Protein AF-A0A1G1G4D4-F1 (afdb_monomer_lite)

Sequence (168 aa):
MKTHVKITILFVVVALIVFAAYATRRISAPESVLIAHERDALYEARDKDRMEKDPTYAVEMRDRLQFLDLRIAAAHIAENDPDAAIAVIWKLIAEEEAHVVSGVARRSRSYVNEMRFYETLQSAYELKKDEAGAKKAREAHDALLLKAAEARTRESREEGKHVGSAGD

Secondary structure (DSSP, 8-state):
--HHHHHHHHHHHHHHHHHHHHHHHHHS--HHHHHHHHHHHHHHTS-HHHHHH-HHHHHHHHHHHHHHHHHHHHHHHHTT-HHHHHHHHHHHHHHHHHHHTTSSPPPHHHHHHHHHHHHHHHHHHHHHT-HHHHHHHHHHHHHHHHHHHHHHHHHHHHHHHHHS-S--

pLDDT: mean 86.3, std 13.19, range [39.72, 97.81]

Structure (mmCIF, N/CA/C/O backbone):
data_AF-A0A1G1G4D4-F1
#
_entry.id   AF-A0A1G1G4D4-F1
#
loop_
_atom_site.group_PDB
_atom_site.id
_atom_site.type_symbol
_atom_site.label_atom_id
_atom_site.label_alt_id
_atom_site.label_comp_id
_atom_site.label_asym_id
_atom_site.label_entity_id
_atom_site.label_seq_id
_atom_site.pdbx_PDB_ins_code
_atom_site.Cartn_x
_atom_site.Cartn_y
_atom_site.Cartn_z
_atom_site.occupancy
_atom_site.B_iso_or_equiv
_atom_site.auth_seq_id
_atom_site.auth_comp_id
_atom_site.auth_asym_id
_atom_site.auth_atom_id
_atom_site.pdbx_PDB_model_num
ATOM 1 N N . MET A 1 1 ? -50.453 1.995 37.901 1.00 60.66 1 MET A N 1
ATOM 2 C CA . MET A 1 1 ? -50.146 1.633 36.496 1.00 60.66 1 MET A CA 1
ATOM 3 C C . MET A 1 1 ? -50.284 0.123 36.339 1.00 60.66 1 MET A C 1
ATOM 5 O O . MET A 1 1 ? -49.652 -0.591 37.111 1.00 60.66 1 MET A O 1
ATOM 9 N N . LYS A 1 2 ? -51.153 -0.357 35.435 1.00 78.12 2 LYS A N 1
ATOM 10 C CA . LYS A 1 2 ? -51.435 -1.797 35.261 1.00 78.12 2 LYS A CA 1
ATOM 11 C C . LYS A 1 2 ? -50.166 -2.546 34.833 1.00 78.12 2 LYS A C 1
ATOM 13 O O . LYS A 1 2 ? -49.384 -2.013 34.049 1.00 78.12 2 LYS A O 1
ATOM 18 N N . THR A 1 3 ? -49.965 -3.765 35.330 1.00 76.81 3 THR A N 1
ATOM 19 C CA . THR A 1 3 ? -48.742 -4.574 35.143 1.00 76.81 3 THR A CA 1
ATOM 20 C C . THR A 1 3 ? -48.348 -4.732 33.672 1.00 76.81 3 THR A C 1
ATOM 22 O O . THR A 1 3 ? -47.172 -4.656 33.334 1.00 76.81 3 THR A O 1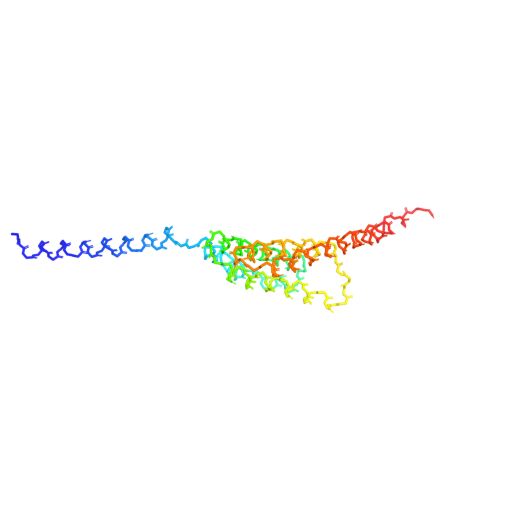
ATOM 25 N N . HIS A 1 4 ? -49.337 -4.833 32.784 1.00 73.56 4 HIS A N 1
ATOM 26 C CA . HIS A 1 4 ? -49.153 -4.952 31.334 1.00 73.56 4 HIS A CA 1
ATOM 27 C C . HIS A 1 4 ? -48.430 -3.728 30.742 1.00 73.56 4 HIS A C 1
ATOM 29 O O . HIS A 1 4 ? -47.535 -3.884 29.925 1.00 73.56 4 HIS A O 1
ATOM 35 N N . VAL A 1 5 ? -48.727 -2.519 31.234 1.00 75.00 5 VAL A N 1
ATOM 36 C CA . VAL A 1 5 ? -48.088 -1.270 30.780 1.00 75.00 5 VAL A CA 1
ATOM 37 C C . VAL A 1 5 ? -46.615 -1.216 31.198 1.00 75.00 5 VAL A C 1
ATOM 39 O O . VAL A 1 5 ? -45.775 -0.762 30.428 1.00 75.00 5 VAL A O 1
ATOM 42 N N . LYS A 1 6 ? -46.270 -1.729 32.389 1.00 74.31 6 LYS A N 1
ATOM 43 C CA . LYS A 1 6 ? -44.869 -1.819 32.841 1.00 74.31 6 LYS A CA 1
ATOM 44 C C . LYS A 1 6 ? -44.046 -2.761 31.959 1.00 74.31 6 LYS A C 1
ATOM 46 O O . LYS A 1 6 ? -42.912 -2.434 31.631 1.00 74.31 6 LYS A O 1
ATOM 51 N N . ILE A 1 7 ? -44.626 -3.894 31.559 1.00 81.31 7 ILE A N 1
ATOM 52 C CA . ILE A 1 7 ? -43.966 -4.877 30.688 1.00 81.31 7 ILE A CA 1
ATOM 53 C C . ILE A 1 7 ? -43.746 -4.289 29.290 1.00 81.31 7 ILE A C 1
ATOM 55 O O . ILE A 1 7 ? -42.645 -4.390 28.757 1.00 81.31 7 ILE A O 1
ATOM 59 N N . THR A 1 8 ? -44.750 -3.615 28.719 1.00 81.75 8 THR A N 1
ATOM 60 C CA . THR A 1 8 ? -44.618 -2.967 27.405 1.00 81.75 8 THR A CA 1
ATOM 61 C C . THR A 1 8 ? -43.548 -1.876 27.412 1.00 81.75 8 THR A C 1
ATOM 63 O O . THR A 1 8 ? -42.727 -1.831 26.501 1.00 81.75 8 THR A O 1
ATOM 66 N N . ILE A 1 9 ? -43.499 -1.038 28.455 1.00 81.88 9 ILE A N 1
ATOM 67 C CA . ILE A 1 9 ? -42.463 -0.002 28.593 1.00 81.88 9 ILE A CA 1
ATOM 68 C C . ILE A 1 9 ? -41.071 -0.636 28.683 1.00 81.88 9 ILE A C 1
ATOM 70 O O . ILE A 1 9 ? -40.158 -0.180 28.001 1.00 81.88 9 ILE A O 1
ATOM 74 N N . LEU A 1 10 ? -40.910 -1.710 29.462 1.00 84.31 10 LEU A N 1
ATOM 75 C CA . LEU A 1 10 ? -39.633 -2.418 29.566 1.00 84.31 10 LEU A CA 1
ATOM 76 C C . LEU A 1 10 ? -39.174 -2.946 28.198 1.00 84.31 10 LEU A C 1
ATOM 78 O O . LEU A 1 10 ? -38.016 -2.777 27.829 1.00 84.31 10 LEU A O 1
ATOM 82 N N . PHE A 1 11 ? -40.091 -3.530 27.424 1.00 86.31 11 PHE A N 1
ATOM 83 C CA . PHE A 1 11 ? -39.788 -4.069 26.099 1.00 86.31 11 PHE A CA 1
ATOM 84 C C . PHE A 1 11 ? -39.367 -2.977 25.109 1.00 86.31 11 PHE A C 1
ATOM 86 O O . PHE A 1 11 ? -38.392 -3.144 24.380 1.00 86.31 11 PHE A O 1
ATOM 93 N N . VAL A 1 12 ? -40.064 -1.838 25.115 1.00 84.81 12 VAL A N 1
ATOM 94 C CA . VAL A 1 12 ? -39.736 -0.684 24.264 1.00 84.81 12 VAL A CA 1
ATOM 95 C C . VAL A 1 12 ? -38.378 -0.089 24.640 1.00 84.81 12 VAL A C 1
ATOM 97 O O . VAL A 1 12 ? -37.585 0.222 23.756 1.00 84.81 12 VAL A O 1
ATOM 100 N N . VAL A 1 13 ? -38.070 0.019 25.936 1.00 86.62 13 VAL A N 1
ATOM 101 C CA . VAL A 1 13 ? -36.768 0.514 26.411 1.00 86.62 13 VAL A CA 1
ATOM 102 C C . VAL A 1 13 ? -35.637 -0.425 25.989 1.00 86.62 13 VAL A C 1
ATOM 104 O O . VAL A 1 13 ? -34.629 0.040 25.466 1.00 86.62 13 VAL A O 1
ATOM 107 N N . VAL A 1 14 ? -35.808 -1.741 26.140 1.00 86.62 14 VAL A N 1
ATOM 108 C CA . VAL A 1 14 ? -34.808 -2.724 25.688 1.00 86.62 14 VAL A CA 1
ATOM 109 C C . VAL A 1 14 ? -34.619 -2.655 24.171 1.00 86.62 14 VAL A C 1
ATOM 111 O O . VAL A 1 14 ? -33.482 -2.616 23.705 1.00 86.62 14 VAL A O 1
ATOM 114 N N . ALA A 1 15 ? -35.702 -2.569 23.395 1.00 86.19 15 ALA A N 1
ATOM 115 C CA . ALA A 1 15 ? -35.624 -2.436 21.941 1.00 86.19 15 ALA A CA 1
ATOM 116 C C . ALA A 1 15 ? -34.890 -1.154 21.512 1.00 86.19 15 ALA A C 1
ATOM 118 O O . ALA A 1 15 ? -34.061 -1.201 20.606 1.00 86.19 15 ALA A O 1
ATOM 119 N N . LEU A 1 16 ? -35.133 -0.029 22.192 1.00 85.88 16 LEU A N 1
ATOM 120 C CA . LEU A 1 16 ? -34.429 1.232 21.944 1.00 85.88 16 LEU A CA 1
ATOM 121 C C . LEU A 1 16 ? -32.940 1.147 22.284 1.00 85.88 16 LEU A C 1
ATOM 123 O O . LEU A 1 16 ? -32.129 1.666 21.526 1.00 85.88 16 LEU A O 1
ATOM 127 N N . ILE A 1 17 ? -32.564 0.469 23.372 1.00 85.25 17 ILE A N 1
ATOM 128 C CA . ILE A 1 17 ? -31.152 0.253 23.729 1.00 85.25 17 ILE A CA 1
ATOM 129 C C . ILE A 1 17 ? -30.460 -0.614 22.671 1.00 85.25 17 ILE A C 1
ATOM 131 O O . ILE A 1 17 ? -29.369 -0.272 22.221 1.00 85.25 17 ILE A O 1
ATOM 135 N N . VAL A 1 18 ? -31.101 -1.697 22.222 1.00 83.06 18 VAL A N 1
ATOM 136 C CA . VAL A 1 18 ? -30.566 -2.561 21.156 1.00 83.06 18 VAL A CA 1
ATOM 137 C C . VAL A 1 18 ? -30.436 -1.788 19.842 1.00 83.06 18 VAL A C 1
ATOM 139 O O . VAL A 1 18 ? -29.408 -1.883 19.174 1.00 83.06 18 VAL A O 1
ATOM 142 N N . PHE A 1 19 ? -31.434 -0.977 19.488 1.00 82.38 19 PHE A N 1
ATOM 143 C CA . PHE A 1 19 ? -31.403 -0.158 18.279 1.00 82.38 19 PHE A CA 1
ATOM 144 C C . PHE A 1 19 ? -30.325 0.931 18.348 1.00 82.38 19 PHE A C 1
ATOM 146 O O . PHE A 1 19 ? -29.582 1.120 17.389 1.00 82.38 19 PHE A O 1
ATOM 153 N N . ALA A 1 20 ? -30.176 1.603 19.492 1.00 75.19 20 ALA A N 1
ATOM 154 C CA . ALA A 1 20 ? -29.131 2.596 19.715 1.00 75.19 20 ALA A CA 1
ATOM 155 C C . ALA A 1 20 ? -27.730 1.969 19.664 1.00 75.19 20 ALA A C 1
ATOM 157 O O . ALA A 1 20 ? -26.835 2.540 19.042 1.00 75.19 20 ALA A O 1
ATOM 158 N N . ALA A 1 21 ? -27.546 0.777 20.244 1.00 72.00 21 ALA A N 1
ATOM 159 C CA . ALA A 1 21 ? -26.300 0.015 20.166 1.00 72.00 21 ALA A CA 1
ATOM 160 C C . ALA A 1 21 ? -25.987 -0.427 18.725 1.00 72.00 21 ALA A C 1
ATOM 162 O O . ALA A 1 21 ? -24.840 -0.374 18.290 1.00 72.00 21 ALA A O 1
ATOM 163 N N . TYR A 1 22 ? -27.003 -0.820 17.954 1.00 73.50 22 TYR A N 1
ATOM 164 C CA . TYR A 1 22 ? -26.845 -1.177 16.544 1.00 73.50 22 TYR A CA 1
ATOM 165 C C . TYR A 1 22 ? -26.491 0.041 15.674 1.00 73.50 22 TYR A C 1
ATOM 167 O O . TYR A 1 22 ? -25.578 -0.024 14.851 1.00 73.50 22 TYR A O 1
ATOM 175 N N . ALA A 1 23 ? -27.172 1.171 15.885 1.00 65.44 23 ALA A N 1
ATOM 176 C CA . ALA A 1 23 ? -26.942 2.410 15.149 1.00 65.44 23 ALA A CA 1
ATOM 177 C C . ALA A 1 23 ? -25.565 3.018 15.455 1.00 65.44 23 ALA A C 1
ATOM 179 O O . ALA A 1 23 ? -24.839 3.382 14.531 1.00 65.44 23 ALA A O 1
ATOM 180 N N . THR A 1 24 ? -25.158 3.059 16.729 1.00 60.91 24 THR A N 1
ATOM 181 C CA . THR A 1 24 ? -23.810 3.518 17.108 1.00 60.91 24 THR A CA 1
ATOM 182 C C . THR A 1 24 ? -22.737 2.647 16.478 1.00 60.91 24 THR A C 1
ATOM 184 O O . THR A 1 24 ? -21.790 3.194 15.924 1.00 60.91 24 THR A O 1
ATOM 187 N N . ARG A 1 25 ? -22.909 1.321 16.438 1.00 57.44 25 ARG A N 1
ATOM 188 C CA . ARG A 1 25 ? -21.949 0.402 15.805 1.00 57.44 25 ARG A CA 1
ATOM 189 C C . ARG A 1 25 ? -21.769 0.629 14.297 1.00 57.44 25 ARG A C 1
ATOM 191 O O . ARG A 1 25 ? -20.693 0.360 13.783 1.00 57.44 25 ARG A O 1
ATOM 198 N N . ARG A 1 26 ? -22.787 1.139 13.590 1.00 53.47 26 ARG A N 1
ATOM 199 C CA . ARG A 1 26 ? -22.673 1.535 12.171 1.00 53.47 26 ARG A CA 1
ATOM 200 C C . ARG A 1 26 ? -22.067 2.922 11.963 1.00 53.47 26 ARG A C 1
ATOM 202 O O . ARG A 1 26 ? -21.398 3.124 10.961 1.00 53.47 26 ARG A O 1
ATOM 209 N N . ILE A 1 27 ? -22.304 3.860 12.877 1.00 57.41 27 ILE A N 1
ATOM 210 C CA . ILE A 1 27 ? -21.771 5.232 12.792 1.00 57.41 27 ILE A CA 1
ATOM 211 C C . ILE A 1 27 ? -20.302 5.297 13.254 1.00 57.41 27 ILE A C 1
ATOM 213 O O . ILE A 1 27 ? -19.575 6.198 12.862 1.00 57.41 27 ILE A O 1
ATOM 217 N N . SER A 1 28 ? -19.858 4.328 14.059 1.00 61.12 28 SER A N 1
ATOM 218 C CA . SER A 1 28 ? -18.493 4.234 14.600 1.00 61.12 28 SER A CA 1
ATOM 219 C C . SER A 1 28 ? -17.631 3.150 13.947 1.00 61.12 28 SER A C 1
ATOM 221 O O . SER A 1 28 ? -16.565 2.829 14.468 1.00 61.12 28 SER A O 1
ATOM 223 N N . ALA A 1 29 ? -18.083 2.558 12.836 1.00 74.44 29 ALA A N 1
ATOM 224 C CA . ALA A 1 29 ? -17.251 1.611 12.105 1.00 74.44 29 ALA A CA 1
ATOM 225 C C . ALA A 1 29 ? -16.006 2.347 11.572 1.00 74.44 29 ALA A C 1
ATOM 227 O O . ALA A 1 29 ? -16.176 3.392 10.939 1.00 74.44 29 ALA A O 1
ATOM 228 N N . PRO A 1 30 ? -14.789 1.830 11.819 1.00 85.88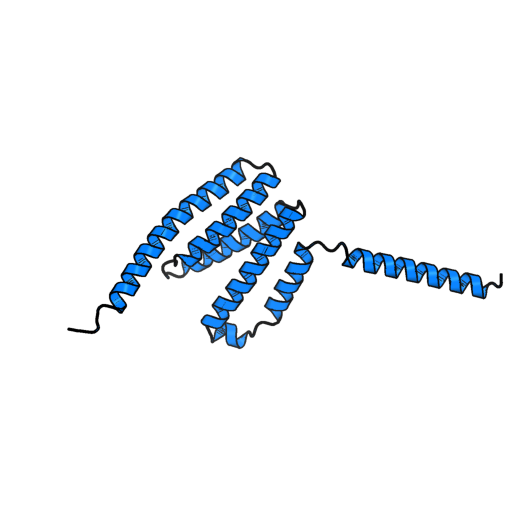 30 PRO A N 1
ATOM 229 C CA . PRO A 1 30 ? -13.577 2.400 11.247 1.00 85.88 30 PRO A CA 1
ATOM 230 C C . PRO A 1 30 ? -13.696 2.460 9.716 1.00 85.88 30 PRO A C 1
ATOM 232 O O . PRO A 1 30 ? -14.237 1.538 9.094 1.00 85.88 30 PRO A O 1
ATOM 235 N N . GLU A 1 31 ? -13.216 3.543 9.109 1.00 90.88 31 GLU A N 1
ATOM 236 C CA . GLU A 1 31 ? -13.183 3.717 7.656 1.00 90.88 31 GLU A CA 1
ATOM 237 C C . GLU A 1 31 ? -12.427 2.557 6.989 1.00 90.88 31 GLU A C 1
ATOM 239 O O . GLU A 1 31 ? -12.881 2.031 5.970 1.00 90.88 31 GLU A O 1
ATOM 244 N N . SER A 1 32 ? -11.347 2.081 7.613 1.00 91.56 32 SER A N 1
ATOM 245 C CA . SER A 1 32 ? -10.571 0.919 7.168 1.00 91.56 32 SER A CA 1
ATOM 246 C C . SER A 1 32 ? -11.439 -0.329 6.984 1.00 91.56 32 SER A C 1
ATOM 248 O O . SER A 1 32 ? -11.326 -1.022 5.973 1.00 91.56 32 SER A O 1
ATOM 250 N N . VAL A 1 33 ? -12.376 -0.578 7.904 1.00 92.75 33 VAL A N 1
ATOM 251 C CA . VAL A 1 33 ? -13.298 -1.725 7.863 1.00 92.75 33 VAL A CA 1
ATOM 252 C C . VAL A 1 33 ? -14.338 -1.569 6.756 1.00 92.75 33 VAL A C 1
ATOM 254 O O . VAL A 1 33 ? -14.681 -2.548 6.090 1.00 92.75 33 VAL A O 1
ATOM 257 N N . LEU A 1 34 ? -14.842 -0.352 6.534 1.00 91.81 34 LEU A N 1
ATOM 258 C CA . LEU A 1 34 ? -15.796 -0.083 5.455 1.00 91.81 34 LEU A CA 1
ATOM 259 C C . LEU A 1 34 ? -15.152 -0.322 4.085 1.00 91.81 34 LEU A C 1
ATOM 261 O O . LEU A 1 34 ? -15.724 -1.029 3.254 1.00 91.81 34 LEU A O 1
ATOM 265 N N . ILE A 1 35 ? -13.938 0.191 3.878 1.00 93.44 35 ILE A N 1
ATOM 266 C CA . ILE A 1 35 ? -13.199 0.010 2.622 1.00 93.44 35 ILE A CA 1
ATOM 267 C C . ILE A 1 35 ? -12.789 -1.460 2.442 1.00 93.44 35 ILE A C 1
ATOM 269 O O . ILE A 1 35 ? -12.879 -1.982 1.332 1.00 93.44 35 ILE A O 1
ATOM 273 N N . ALA A 1 36 ? -12.404 -2.165 3.513 1.00 94.50 36 ALA A N 1
ATOM 274 C CA . ALA A 1 36 ? -12.116 -3.601 3.456 1.00 94.50 36 ALA A CA 1
ATOM 275 C C . ALA A 1 36 ? -13.329 -4.411 2.979 1.00 94.50 36 ALA A C 1
ATOM 277 O O . ALA A 1 36 ? -13.199 -5.267 2.105 1.00 94.50 36 ALA A O 1
ATOM 278 N N . HIS A 1 37 ? -14.526 -4.087 3.472 1.00 93.69 37 HIS A N 1
ATOM 279 C CA . HIS A 1 37 ? -15.753 -4.725 3.005 1.00 93.69 37 HIS A CA 1
ATOM 280 C C . HIS A 1 37 ? -16.032 -4.436 1.520 1.00 93.69 37 HIS A C 1
ATOM 282 O O . HIS A 1 37 ? -16.443 -5.333 0.785 1.00 93.69 37 HIS A O 1
ATOM 288 N N . GLU A 1 38 ? -15.806 -3.205 1.048 1.00 94.88 38 GLU A N 1
ATOM 289 C CA . GLU A 1 38 ? -15.914 -2.867 -0.382 1.00 94.88 38 GLU A CA 1
ATOM 290 C C . GLU A 1 38 ? -14.916 -3.661 -1.234 1.00 94.88 38 GLU A C 1
ATOM 292 O O . GLU A 1 38 ? -15.274 -4.186 -2.291 1.00 94.88 38 GLU A O 1
ATOM 297 N N . ARG A 1 39 ? -13.675 -3.787 -0.758 1.00 96.44 39 ARG A N 1
ATOM 298 C CA . ARG A 1 39 ? -12.606 -4.544 -1.411 1.00 96.44 39 ARG A CA 1
ATOM 299 C C . ARG A 1 39 ? -12.952 -6.022 -1.524 1.00 96.44 39 ARG A C 1
ATOM 301 O O . ARG A 1 39 ? -12.784 -6.599 -2.597 1.00 96.44 39 ARG A O 1
A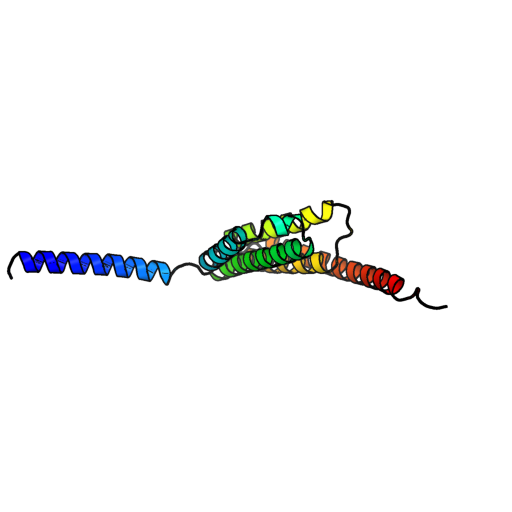TOM 308 N N . ASP A 1 40 ? -13.462 -6.625 -0.458 1.00 97.06 40 ASP A N 1
ATOM 309 C CA . ASP A 1 40 ? -13.843 -8.037 -0.458 1.00 97.06 40 ASP A CA 1
ATOM 310 C C . ASP A 1 40 ? -15.087 -8.287 -1.312 1.00 97.06 40 ASP A C 1
ATOM 312 O O . ASP A 1 40 ? -15.115 -9.245 -2.084 1.00 97.06 40 ASP A O 1
ATOM 316 N N . ALA A 1 41 ? -16.072 -7.387 -1.279 1.00 95.88 41 ALA A N 1
ATOM 317 C CA . ALA A 1 41 ? -17.222 -7.456 -2.176 1.00 95.88 41 ALA A CA 1
ATOM 318 C C . ALA A 1 41 ? -16.799 -7.374 -3.653 1.00 95.88 41 ALA A C 1
ATOM 320 O O . ALA A 1 41 ? -17.287 -8.149 -4.475 1.00 95.88 41 ALA A O 1
ATOM 321 N N . LEU A 1 42 ? -15.863 -6.479 -3.993 1.00 95.50 42 LEU A N 1
ATOM 322 C CA . LEU A 1 42 ? -15.309 -6.378 -5.344 1.00 95.50 42 LEU A CA 1
ATOM 323 C C . LEU A 1 42 ? -14.540 -7.644 -5.736 1.00 95.50 42 LEU A C 1
ATOM 325 O O . LEU A 1 42 ? -14.698 -8.136 -6.854 1.00 95.50 42 LEU A O 1
ATOM 329 N N . TYR A 1 43 ? -13.721 -8.176 -4.825 1.00 94.94 43 TYR A N 1
ATOM 330 C CA . TYR A 1 43 ? -12.973 -9.408 -5.045 1.00 94.94 43 TYR A CA 1
ATOM 331 C C . TYR A 1 43 ? -13.924 -10.568 -5.341 1.00 94.94 43 TYR A C 1
ATOM 333 O O . TYR A 1 43 ? -13.742 -11.252 -6.346 1.00 94.94 43 TYR A O 1
ATOM 341 N N . GLU A 1 44 ? -14.954 -10.777 -4.526 1.00 95.50 44 GLU A N 1
ATOM 342 C CA . GLU A 1 44 ? -15.917 -11.868 -4.711 1.00 95.50 44 GLU A CA 1
ATOM 343 C C . GLU A 1 44 ? -16.789 -11.696 -5.961 1.00 95.50 44 GLU A C 1
ATOM 345 O O . GLU A 1 44 ? -17.104 -12.681 -6.627 1.00 95.50 44 GLU A O 1
ATOM 350 N N . ALA A 1 45 ? -17.127 -10.458 -6.333 1.00 93.94 45 ALA A N 1
ATOM 351 C CA . ALA A 1 45 ? -17.920 -10.162 -7.526 1.00 93.94 45 ALA A CA 1
ATOM 352 C C . ALA A 1 45 ? -17.141 -10.289 -8.851 1.00 93.94 45 ALA A C 1
ATOM 354 O O . ALA A 1 45 ? -17.733 -10.119 -9.920 1.00 93.94 45 ALA A O 1
ATOM 355 N N . ARG A 1 46 ? -15.826 -10.554 -8.816 1.00 95.00 46 ARG A N 1
ATOM 356 C CA . ARG A 1 46 ? -15.011 -10.658 -10.035 1.00 95.00 46 ARG A CA 1
ATOM 357 C C . ARG A 1 46 ? -15.452 -11.828 -10.915 1.00 95.00 46 ARG A C 1
ATOM 359 O O . ARG A 1 46 ? -15.741 -12.924 -10.432 1.00 95.00 46 ARG A O 1
ATOM 366 N N . ASP A 1 47 ? -15.395 -11.623 -12.224 1.00 95.50 47 ASP A N 1
ATOM 367 C CA . ASP A 1 47 ? -15.615 -12.691 -13.194 1.00 95.50 47 ASP A CA 1
ATOM 368 C C . ASP A 1 47 ? -14.362 -13.575 -13.274 1.00 95.50 47 ASP A C 1
ATOM 370 O O . ASP A 1 47 ? -13.359 -13.202 -13.880 1.00 95.50 47 ASP A O 1
ATOM 374 N N . LYS A 1 48 ? -14.403 -14.740 -12.615 1.00 94.69 48 LYS A N 1
ATOM 375 C CA . LYS A 1 48 ? -13.266 -15.672 -12.530 1.00 94.69 48 LYS A CA 1
ATOM 376 C C . LYS A 1 48 ? -12.863 -16.232 -13.895 1.00 94.69 48 LYS A C 1
ATOM 378 O O . LYS A 1 48 ? -11.673 -16.385 -14.139 1.00 94.69 48 LYS A O 1
ATOM 383 N N . ASP A 1 49 ? -13.825 -16.482 -14.781 1.00 95.12 49 ASP A N 1
ATOM 384 C CA . ASP A 1 49 ? -13.542 -16.989 -16.129 1.00 95.12 49 ASP A CA 1
ATOM 385 C C . ASP A 1 49 ? -12.802 -15.927 -16.947 1.00 95.12 49 ASP A C 1
ATOM 387 O O . ASP A 1 49 ? -11.793 -16.194 -17.603 1.00 95.12 49 ASP A O 1
ATOM 391 N N . ARG A 1 50 ? -13.253 -14.675 -16.828 1.00 92.69 50 ARG A N 1
ATOM 392 C CA . ARG A 1 50 ? -12.610 -13.544 -17.487 1.00 92.69 50 ARG A CA 1
ATOM 393 C C . ARG A 1 50 ? -11.244 -13.206 -16.888 1.00 92.69 50 ARG A C 1
ATOM 395 O O . ARG A 1 50 ? -10.349 -12.843 -17.641 1.00 92.69 50 ARG A O 1
ATOM 402 N N . MET A 1 51 ? -11.041 -13.380 -15.580 1.00 91.56 51 MET A N 1
ATOM 403 C CA . MET A 1 51 ? -9.717 -13.240 -14.948 1.00 91.56 51 MET A CA 1
ATOM 404 C C . MET A 1 51 ? -8.668 -14.178 -15.562 1.00 91.56 51 MET A C 1
ATOM 406 O O . MET A 1 51 ? -7.496 -13.818 -15.611 1.00 91.56 51 MET A O 1
ATOM 410 N N . GLU A 1 52 ? -9.066 -15.370 -16.012 1.00 92.06 52 GLU A N 1
ATOM 411 C CA . GLU A 1 52 ? -8.151 -16.346 -16.616 1.00 92.06 52 GLU A CA 1
ATOM 412 C C . GLU A 1 52 ? -7.914 -16.085 -18.109 1.00 92.06 52 GLU A C 1
ATOM 414 O O . GLU A 1 52 ? -6.808 -16.286 -18.609 1.00 92.06 52 GLU A O 1
ATOM 419 N N . LYS A 1 53 ? -8.950 -15.638 -18.830 1.00 93.75 53 LYS A N 1
ATOM 420 C CA . LYS A 1 53 ? -8.937 -15.545 -20.301 1.00 93.75 53 LYS A CA 1
ATOM 421 C C . LYS A 1 53 ? -8.618 -14.158 -20.852 1.00 93.75 53 LYS A C 1
ATOM 423 O O . LYS A 1 53 ? -8.197 -14.057 -22.002 1.00 93.75 53 LYS A O 1
ATOM 428 N N . ASP A 1 54 ? -8.839 -13.102 -20.074 1.00 93.38 54 ASP A N 1
ATOM 429 C CA . ASP A 1 54 ? -8.666 -11.702 -20.475 1.00 93.38 54 ASP A CA 1
ATOM 430 C C . ASP A 1 54 ? -7.588 -11.039 -19.592 1.00 93.38 54 ASP A C 1
ATOM 432 O O . ASP A 1 54 ? -7.879 -10.566 -18.486 1.00 93.38 54 ASP A O 1
ATOM 436 N N . PRO A 1 55 ? -6.326 -10.982 -20.066 1.00 87.44 55 PRO A N 1
ATOM 437 C CA . PRO A 1 55 ? -5.225 -10.374 -19.322 1.00 87.44 55 PRO A CA 1
ATOM 438 C C . PRO A 1 55 ? -5.458 -8.898 -18.985 1.00 87.44 55 PRO A C 1
ATOM 440 O O . PRO A 1 55 ? -4.973 -8.420 -17.960 1.00 87.44 55 PRO A O 1
ATOM 443 N N . THR A 1 56 ? -6.201 -8.167 -19.823 1.00 89.81 56 THR A N 1
ATOM 444 C CA . THR A 1 56 ? -6.518 -6.756 -19.580 1.00 89.81 56 THR A CA 1
ATOM 445 C C . THR A 1 56 ? -7.467 -6.630 -18.398 1.00 89.81 56 THR A C 1
ATOM 447 O O . THR A 1 56 ? -7.180 -5.878 -17.467 1.00 89.81 56 THR A O 1
ATOM 450 N N . TYR A 1 57 ? -8.544 -7.419 -18.376 1.00 90.81 57 TYR A N 1
ATOM 451 C CA . TYR A 1 57 ? -9.460 -7.461 -17.235 1.00 90.81 57 TYR A CA 1
ATOM 452 C C . TYR A 1 57 ? -8.750 -7.882 -15.942 1.00 90.81 57 TYR A C 1
ATOM 454 O O . TYR A 1 57 ? -8.969 -7.273 -14.894 1.00 90.81 57 TYR A O 1
ATOM 462 N N . ALA A 1 58 ? -7.862 -8.878 -16.013 1.00 88.19 58 ALA A N 1
ATOM 463 C CA . ALA A 1 58 ? -7.100 -9.339 -14.857 1.00 88.19 58 ALA A CA 1
ATOM 464 C C . ALA A 1 58 ? -6.214 -8.234 -14.259 1.00 88.19 58 ALA A C 1
ATOM 466 O O . ALA A 1 58 ? -6.197 -8.041 -13.040 1.00 88.19 58 ALA A O 1
ATOM 467 N N . VAL A 1 59 ? -5.518 -7.477 -15.114 1.00 87.12 59 VAL A N 1
ATOM 468 C CA . VAL A 1 59 ? -4.699 -6.326 -14.704 1.00 87.12 59 VAL A CA 1
ATOM 469 C C . VAL A 1 59 ? -5.565 -5.216 -14.113 1.00 87.12 59 VAL A C 1
ATOM 471 O O . VAL A 1 59 ? -5.251 -4.720 -13.035 1.00 87.12 59 VAL A O 1
ATOM 474 N N . GLU A 1 60 ? -6.673 -4.852 -14.762 1.00 90.31 60 GLU A N 1
ATOM 475 C CA . GLU A 1 60 ? -7.578 -3.815 -14.255 1.00 90.31 60 GLU A CA 1
ATOM 476 C C . GLU A 1 60 ? -8.169 -4.175 -12.890 1.00 90.31 60 GLU A C 1
ATOM 478 O O . GLU A 1 60 ? -8.230 -3.329 -11.996 1.00 90.31 60 GLU A O 1
ATOM 483 N N . MET A 1 61 ? -8.598 -5.426 -12.710 1.00 94.12 61 MET A N 1
ATOM 484 C CA . MET A 1 61 ? -9.157 -5.890 -11.444 1.00 94.12 61 MET A CA 1
ATOM 485 C C . MET A 1 61 ? -8.104 -5.879 -10.336 1.00 94.12 61 MET A C 1
ATOM 487 O O . MET A 1 61 ? -8.376 -5.395 -9.238 1.00 94.12 61 MET A O 1
ATOM 491 N N . ARG A 1 62 ? -6.885 -6.349 -10.625 1.00 89.94 62 ARG A N 1
ATOM 492 C CA . ARG A 1 62 ? -5.763 -6.276 -9.682 1.00 89.94 62 ARG A CA 1
ATOM 493 C C . ARG A 1 62 ? -5.470 -4.831 -9.284 1.00 89.94 62 ARG A C 1
ATOM 495 O O . ARG A 1 62 ? -5.412 -4.544 -8.095 1.00 89.94 62 ARG A O 1
ATOM 502 N N . ASP A 1 63 ? -5.332 -3.929 -10.253 1.00 89.94 63 ASP A N 1
ATOM 503 C CA . ASP A 1 63 ? -5.011 -2.523 -9.993 1.00 89.94 63 ASP A CA 1
ATOM 504 C C . ASP A 1 63 ? -6.091 -1.854 -9.118 1.00 89.94 63 ASP A C 1
ATOM 506 O O . ASP A 1 63 ? -5.774 -1.063 -8.228 1.00 89.94 63 ASP A O 1
ATOM 510 N N . ARG A 1 64 ? -7.373 -2.201 -9.318 1.00 93.38 64 ARG A N 1
ATOM 511 C CA . ARG A 1 64 ? -8.479 -1.734 -8.462 1.00 93.38 64 ARG A CA 1
ATOM 512 C C . ARG A 1 64 ? -8.390 -2.276 -7.039 1.00 93.38 64 ARG A C 1
ATOM 514 O O . ARG A 1 64 ? -8.593 -1.517 -6.096 1.00 93.38 64 ARG A O 1
ATOM 521 N N . LEU A 1 65 ? -8.099 -3.565 -6.876 1.00 94.69 65 LEU A N 1
ATOM 522 C CA . LEU A 1 65 ? -7.955 -4.180 -5.555 1.00 94.69 65 LEU A CA 1
ATOM 523 C C . LEU A 1 65 ? -6.755 -3.595 -4.801 1.00 94.69 65 LEU A C 1
ATOM 525 O O . LEU A 1 65 ? -6.913 -3.197 -3.653 1.00 94.69 65 LEU A O 1
ATOM 529 N N . GLN A 1 66 ? -5.607 -3.438 -5.466 1.00 93.06 66 GLN A N 1
ATOM 530 C CA . GLN A 1 66 ? -4.425 -2.786 -4.894 1.00 93.06 66 GLN A CA 1
ATOM 531 C C . GLN A 1 66 ? -4.708 -1.331 -4.496 1.00 93.06 66 GLN A C 1
ATOM 533 O O . GLN A 1 66 ? -4.248 -0.872 -3.452 1.00 93.06 66 GLN A O 1
ATOM 538 N N . PHE A 1 67 ? -5.488 -0.595 -5.296 1.00 93.75 67 PHE A N 1
ATOM 539 C CA . PHE A 1 67 ? -5.913 0.759 -4.941 1.00 93.75 67 PHE A CA 1
ATOM 540 C C . PHE A 1 67 ? -6.752 0.784 -3.656 1.00 93.75 67 PHE A C 1
ATOM 542 O O . PHE A 1 67 ? -6.551 1.659 -2.813 1.00 93.75 67 PHE A O 1
ATOM 549 N N . LEU A 1 68 ? -7.673 -0.169 -3.483 1.00 96.00 68 LEU A N 1
ATOM 550 C CA . LEU A 1 68 ? -8.460 -0.280 -2.254 1.00 96.00 68 LEU A CA 1
ATOM 551 C C . LEU A 1 68 ? -7.595 -0.698 -1.063 1.00 96.00 68 LEU A C 1
ATOM 553 O O . LEU A 1 68 ? -7.714 -0.085 -0.009 1.00 96.00 68 LEU A O 1
ATOM 557 N N . ASP A 1 69 ? -6.680 -1.650 -1.235 1.00 96.88 69 ASP A N 1
ATOM 558 C CA . ASP A 1 69 ? -5.736 -2.061 -0.189 1.00 96.88 69 ASP A CA 1
ATOM 559 C C . ASP A 1 69 ? -4.855 -0.873 0.266 1.00 96.88 69 ASP A C 1
ATOM 561 O O . ASP A 1 69 ? -4.682 -0.642 1.463 1.00 96.88 69 ASP A O 1
ATOM 565 N N . LEU A 1 70 ? -4.393 -0.023 -0.660 1.00 95.62 70 LEU A N 1
ATOM 566 C CA . LEU A 1 70 ? -3.669 1.210 -0.318 1.00 95.62 70 LEU A CA 1
ATOM 567 C C . LEU A 1 70 ? -4.543 2.201 0.471 1.00 95.62 70 LEU A C 1
ATOM 569 O O . LEU A 1 70 ? -4.071 2.833 1.417 1.00 95.62 70 LEU A O 1
ATOM 573 N N . ARG A 1 71 ? -5.828 2.333 0.114 1.00 96.19 71 ARG A N 1
ATOM 574 C CA . ARG A 1 71 ? -6.778 3.168 0.868 1.00 96.19 71 ARG A CA 1
ATOM 575 C C . ARG A 1 71 ? -7.058 2.615 2.264 1.00 96.19 71 ARG A C 1
ATOM 577 O O . ARG A 1 71 ? -7.174 3.408 3.191 1.00 96.19 71 ARG A O 1
ATOM 584 N N . ILE A 1 72 ? -7.132 1.294 2.427 1.00 97.31 72 ILE A N 1
ATOM 585 C CA . ILE A 1 72 ? -7.275 0.644 3.738 1.00 97.31 72 ILE A CA 1
ATOM 586 C C . ILE A 1 72 ? -6.075 0.993 4.622 1.00 97.31 72 ILE A C 1
ATOM 588 O O . ILE A 1 72 ? -6.258 1.394 5.768 1.00 97.31 72 ILE A O 1
ATOM 592 N N . ALA A 1 73 ? -4.853 0.925 4.084 1.00 97.06 73 ALA A N 1
ATOM 593 C CA . ALA A 1 73 ? -3.659 1.330 4.823 1.00 97.06 73 ALA A CA 1
ATOM 594 C C . ALA A 1 73 ? -3.695 2.814 5.231 1.00 97.06 73 ALA A C 1
ATOM 596 O O . ALA A 1 73 ? -3.406 3.144 6.380 1.00 97.06 73 ALA A O 1
ATOM 597 N N . ALA A 1 74 ? -4.095 3.709 4.323 1.00 96.12 74 ALA A N 1
ATOM 598 C CA . ALA A 1 74 ? -4.245 5.131 4.634 1.00 96.12 74 ALA A CA 1
ATOM 599 C C . ALA A 1 74 ? -5.317 5.389 5.712 1.00 96.12 74 ALA A C 1
ATOM 601 O O . ALA A 1 74 ? -5.113 6.225 6.592 1.00 96.12 74 ALA A O 1
ATOM 602 N N . ALA A 1 75 ? -6.427 4.645 5.685 1.00 95.38 75 ALA A N 1
ATOM 603 C CA . ALA A 1 75 ? -7.466 4.721 6.708 1.00 95.38 75 ALA A CA 1
ATOM 604 C C . ALA A 1 75 ? -6.951 4.249 8.077 1.00 95.38 75 ALA A C 1
ATOM 606 O O . ALA A 1 75 ? -7.154 4.941 9.069 1.00 95.38 75 ALA A O 1
ATOM 607 N N . HIS A 1 76 ? -6.189 3.151 8.136 1.00 96.69 76 HIS A N 1
ATOM 608 C CA . HIS A 1 76 ? -5.539 2.711 9.375 1.00 96.69 76 HIS A CA 1
ATOM 609 C C . HIS A 1 76 ? -4.582 3.768 9.953 1.00 96.69 76 HIS A C 1
ATOM 611 O O . HIS A 1 76 ? -4.564 3.986 11.163 1.00 96.69 76 HIS A O 1
ATOM 617 N N . ILE A 1 77 ? -3.835 4.491 9.108 1.00 94.19 77 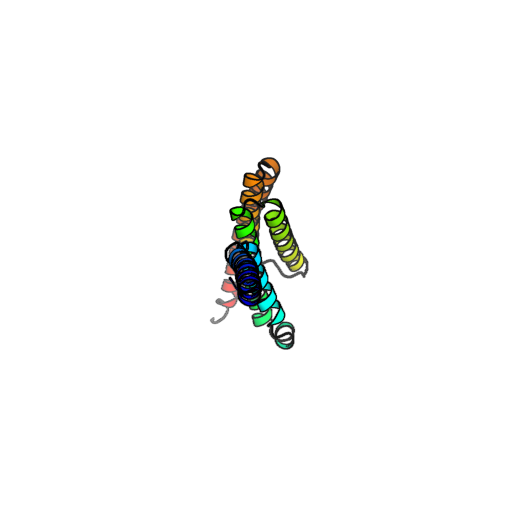ILE A N 1
ATOM 618 C CA . ILE A 1 77 ? -3.008 5.629 9.551 1.00 94.19 77 ILE A CA 1
ATOM 619 C C . ILE A 1 77 ? -3.886 6.731 10.163 1.00 94.19 77 ILE A C 1
ATOM 621 O O . ILE A 1 77 ? -3.576 7.226 11.247 1.00 94.19 77 ILE A O 1
ATOM 625 N N . ALA A 1 78 ? -4.988 7.103 9.505 1.00 93.50 78 ALA A N 1
ATOM 626 C CA . ALA A 1 78 ? -5.919 8.118 10.006 1.00 93.50 78 ALA A CA 1
ATOM 627 C C . ALA A 1 78 ? -6.601 7.704 11.326 1.00 93.50 78 ALA A C 1
ATOM 629 O O . ALA A 1 78 ? -6.890 8.547 12.174 1.00 93.50 78 ALA A O 1
ATOM 630 N N . GLU A 1 79 ? -6.804 6.403 11.521 1.00 93.94 79 GLU A N 1
ATOM 631 C CA . GLU A 1 79 ? -7.364 5.785 12.728 1.00 93.94 79 GLU A CA 1
ATOM 632 C C . GLU A 1 79 ? -6.337 5.583 13.851 1.00 93.94 79 GLU A C 1
ATOM 634 O O . GLU A 1 79 ? -6.680 5.076 14.920 1.00 93.94 79 GLU A O 1
ATOM 639 N N . ASN A 1 80 ? -5.090 6.012 13.642 1.00 94.12 80 ASN A N 1
ATOM 640 C CA . ASN A 1 80 ? -3.982 5.843 14.575 1.00 94.12 80 ASN A CA 1
ATOM 641 C C . ASN A 1 80 ? -3.620 4.370 14.864 1.00 94.12 80 ASN A C 1
ATOM 643 O O . ASN A 1 80 ? -3.188 4.037 15.969 1.00 94.12 80 ASN A O 1
ATOM 647 N N . ASP A 1 81 ? -3.754 3.508 13.853 1.00 95.25 81 ASP A N 1
ATOM 648 C CA . ASP A 1 81 ? -3.352 2.097 13.858 1.00 95.25 81 ASP A CA 1
ATOM 649 C C . ASP A 1 81 ? -2.215 1.838 12.840 1.00 95.25 81 ASP A C 1
ATOM 651 O O . ASP A 1 81 ? -2.422 1.276 11.758 1.00 95.25 81 ASP A O 1
ATOM 655 N N . PRO A 1 82 ? -0.979 2.282 13.140 1.00 95.62 82 PRO A N 1
ATOM 656 C CA . PRO A 1 82 ? 0.137 2.151 12.208 1.00 95.62 82 PRO A CA 1
ATOM 657 C C . PRO A 1 82 ? 0.553 0.697 11.958 1.00 95.62 82 PRO A C 1
ATOM 659 O O . PRO A 1 82 ? 1.076 0.403 10.886 1.00 95.62 82 PRO A O 1
ATOM 662 N N . ASP A 1 83 ? 0.335 -0.221 12.903 1.00 97.25 83 ASP A N 1
ATOM 663 C CA . ASP A 1 83 ? 0.737 -1.622 12.743 1.00 97.25 83 ASP A CA 1
ATOM 664 C C . ASP A 1 83 ? -0.121 -2.336 11.690 1.00 97.25 83 ASP A C 1
ATOM 666 O O . ASP A 1 83 ? 0.421 -3.047 10.836 1.00 97.25 83 ASP A O 1
ATOM 670 N N . ALA A 1 84 ? -1.436 -2.092 11.685 1.00 96.25 84 ALA A N 1
ATOM 671 C CA . ALA A 1 84 ? -2.322 -2.597 10.640 1.00 96.25 84 ALA A CA 1
ATOM 672 C C . ALA A 1 84 ? -1.983 -1.994 9.268 1.00 96.25 84 ALA A C 1
ATOM 674 O O . ALA A 1 84 ? -1.888 -2.726 8.278 1.00 96.25 84 ALA A O 1
ATOM 675 N N . ALA A 1 85 ? -1.711 -0.685 9.208 1.00 97.00 85 ALA A N 1
ATOM 676 C CA . ALA A 1 85 ? -1.273 -0.030 7.976 1.00 97.00 85 ALA A CA 1
ATOM 677 C C . ALA A 1 85 ? 0.018 -0.659 7.422 1.00 97.00 85 ALA A C 1
ATOM 679 O O . ALA A 1 85 ? 0.075 -1.027 6.249 1.00 97.00 85 ALA A O 1
ATOM 680 N N . ILE A 1 86 ? 1.034 -0.849 8.273 1.00 97.56 86 ILE A N 1
ATOM 681 C CA . ILE A 1 86 ? 2.311 -1.482 7.909 1.00 97.56 86 ILE A CA 1
ATOM 682 C C . ILE A 1 86 ? 2.080 -2.892 7.350 1.00 97.56 86 ILE A C 1
ATOM 684 O O . ILE A 1 86 ? 2.675 -3.245 6.331 1.00 97.56 86 ILE A O 1
ATOM 688 N N . ALA A 1 87 ? 1.211 -3.692 7.974 1.00 97.62 87 ALA A N 1
ATOM 689 C CA . ALA A 1 87 ? 0.918 -5.049 7.516 1.00 97.62 87 ALA A CA 1
ATOM 690 C C . ALA A 1 87 ? 0.294 -5.074 6.109 1.00 97.62 87 ALA A C 1
ATOM 692 O O . ALA A 1 87 ? 0.716 -5.865 5.261 1.00 97.62 87 ALA A O 1
ATOM 693 N N . VAL A 1 88 ? -0.669 -4.186 5.838 1.00 96.69 88 VAL A N 1
ATOM 694 C CA . VAL A 1 88 ? -1.297 -4.063 4.511 1.00 96.69 88 VAL A CA 1
ATOM 695 C C . VAL A 1 88 ? -0.278 -3.619 3.460 1.00 96.69 88 VAL A C 1
ATOM 697 O O . VAL A 1 88 ? -0.217 -4.199 2.376 1.00 96.69 88 VAL A O 1
ATOM 700 N N . ILE A 1 89 ? 0.572 -2.641 3.780 1.00 97.00 89 ILE A N 1
ATOM 701 C CA . ILE A 1 89 ? 1.576 -2.138 2.836 1.00 97.00 89 ILE A CA 1
ATOM 702 C C . ILE A 1 89 ? 2.659 -3.180 2.529 1.00 97.00 89 ILE A C 1
ATOM 704 O O . ILE A 1 89 ? 3.026 -3.345 1.366 1.00 97.00 89 ILE A O 1
ATOM 708 N N . TRP A 1 90 ? 3.139 -3.937 3.521 1.00 96.44 90 TRP A N 1
ATOM 709 C CA . TRP A 1 90 ? 4.110 -5.009 3.266 1.00 96.44 90 TRP A CA 1
ATOM 710 C C . TRP A 1 90 ? 3.555 -6.105 2.359 1.00 96.44 90 TRP A C 1
ATOM 712 O O . TRP A 1 90 ? 4.292 -6.635 1.529 1.00 96.44 90 TRP A O 1
ATOM 722 N N . LYS A 1 91 ? 2.258 -6.413 2.472 1.00 95.00 91 LYS A N 1
ATOM 723 C CA . LYS A 1 91 ? 1.585 -7.328 1.547 1.00 95.00 91 LYS A CA 1
ATOM 724 C C . LYS A 1 91 ? 1.609 -6.785 0.113 1.00 95.00 91 LYS A C 1
ATOM 726 O O . LYS A 1 91 ? 1.979 -7.525 -0.793 1.00 95.00 91 LYS A O 1
ATOM 731 N N . LEU A 1 92 ? 1.281 -5.506 -0.087 1.00 93.88 92 LEU A N 1
ATOM 732 C CA . LEU A 1 92 ? 1.311 -4.870 -1.411 1.00 93.88 92 LEU A CA 1
ATOM 733 C C . LEU A 1 92 ? 2.714 -4.859 -2.031 1.00 93.88 92 LEU A C 1
ATOM 735 O O . LEU A 1 92 ? 2.856 -5.149 -3.217 1.00 93.88 92 LEU A O 1
ATOM 739 N N . ILE A 1 93 ? 3.749 -4.573 -1.234 1.00 92.88 93 ILE A N 1
ATOM 740 C CA . ILE A 1 93 ? 5.149 -4.628 -1.684 1.00 92.88 93 ILE A CA 1
ATOM 741 C C . ILE A 1 93 ? 5.509 -6.053 -2.124 1.00 92.88 93 ILE A C 1
ATOM 743 O O . ILE A 1 93 ? 6.005 -6.240 -3.231 1.00 92.88 93 ILE A O 1
ATOM 747 N N . ALA A 1 94 ? 5.199 -7.063 -1.306 1.00 90.88 94 ALA A N 1
ATOM 748 C CA . ALA A 1 94 ? 5.510 -8.456 -1.624 1.00 90.88 94 ALA A CA 1
ATOM 749 C C . ALA A 1 94 ? 4.793 -8.952 -2.894 1.00 90.88 94 ALA A C 1
ATOM 751 O O . ALA A 1 94 ? 5.381 -9.680 -3.695 1.00 90.88 94 ALA A O 1
ATOM 752 N N . GLU A 1 95 ? 3.534 -8.554 -3.102 1.00 88.50 95 GLU A N 1
ATOM 753 C CA . GLU A 1 95 ? 2.782 -8.863 -4.324 1.00 88.50 95 GLU A CA 1
ATOM 754 C C . GLU A 1 95 ? 3.418 -8.210 -5.558 1.00 88.50 95 GLU A C 1
ATOM 756 O O . GLU A 1 95 ? 3.592 -8.864 -6.590 1.00 88.50 95 GLU A O 1
ATOM 761 N N . GLU A 1 96 ? 3.820 -6.942 -5.448 1.00 85.50 96 GLU A N 1
ATOM 762 C CA . GLU A 1 96 ? 4.471 -6.222 -6.539 1.00 85.50 96 GLU A CA 1
ATOM 763 C C . GLU A 1 96 ? 5.842 -6.831 -6.880 1.00 85.50 96 GLU A C 1
ATOM 765 O O . GLU A 1 96 ? 6.152 -7.014 -8.058 1.00 85.50 96 GLU A O 1
ATOM 770 N N . GLU A 1 97 ? 6.636 -7.216 -5.875 1.00 81.81 97 GLU A N 1
ATOM 771 C CA . GLU A 1 97 ? 7.926 -7.897 -6.043 1.00 81.81 97 GLU A CA 1
ATOM 772 C C . GLU A 1 97 ? 7.777 -9.291 -6.674 1.00 81.81 97 GLU A C 1
ATOM 774 O O . GLU A 1 97 ? 8.541 -9.646 -7.578 1.00 81.81 97 GLU A O 1
ATOM 779 N N . ALA A 1 98 ? 6.773 -10.077 -6.267 1.00 80.00 98 ALA A N 1
ATOM 780 C CA . ALA A 1 98 ? 6.525 -11.414 -6.810 1.00 80.00 98 ALA A CA 1
ATOM 781 C C . ALA A 1 98 ? 6.226 -11.392 -8.319 1.00 80.00 98 ALA A C 1
ATOM 783 O O . ALA A 1 98 ? 6.640 -12.294 -9.053 1.00 80.00 98 ALA A O 1
ATOM 784 N N . HIS A 1 99 ? 5.572 -10.339 -8.816 1.00 69.06 99 HIS A N 1
ATOM 785 C CA . HIS A 1 99 ? 5.321 -10.172 -10.248 1.00 69.06 99 HIS A CA 1
ATOM 786 C C . HIS A 1 99 ? 6.604 -9.967 -11.073 1.00 69.06 99 HIS A C 1
ATOM 788 O O . HIS A 1 99 ? 6.649 -10.352 -12.247 1.00 69.06 99 HIS A O 1
ATOM 794 N N . VAL A 1 100 ? 7.666 -9.427 -10.470 1.00 62.34 100 VAL A N 1
ATOM 795 C CA . VAL A 1 100 ? 8.954 -9.154 -11.137 1.00 62.34 100 VAL A CA 1
ATOM 796 C C . VAL A 1 100 ? 9.722 -10.437 -11.460 1.00 62.34 100 VAL A C 1
ATOM 798 O O . VAL A 1 100 ? 10.481 -10.480 -12.425 1.00 62.34 100 VAL A O 1
ATOM 801 N N . VAL A 1 101 ? 9.506 -11.510 -10.694 1.00 56.62 101 VAL A N 1
ATOM 802 C CA . VAL A 1 101 ? 10.247 -12.778 -10.828 1.00 56.62 101 VAL A CA 1
ATOM 803 C C . VAL A 1 101 ? 9.918 -13.518 -12.139 1.00 56.62 101 VAL A C 1
ATOM 805 O O . VAL A 1 101 ? 10.674 -14.383 -12.572 1.00 56.62 101 VAL A O 1
ATOM 808 N N . SER A 1 102 ? 8.845 -13.138 -12.839 1.00 59.69 102 SER A N 1
ATOM 809 C CA . SER A 1 102 ? 8.338 -13.797 -14.057 1.00 59.69 102 SER A CA 1
ATOM 810 C C . SER A 1 102 ? 9.195 -13.638 -15.332 1.00 59.69 102 SER A C 1
ATOM 812 O O . SER A 1 102 ? 8.760 -14.022 -16.415 1.00 59.69 102 SER A O 1
ATOM 814 N N . GLY A 1 103 ? 10.409 -13.082 -15.244 1.00 57.09 103 GLY A N 1
ATOM 815 C CA . GLY A 1 103 ? 11.321 -12.910 -16.388 1.00 57.09 103 GLY A CA 1
ATOM 816 C C . GLY A 1 103 ? 10.932 -11.786 -17.360 1.00 57.09 103 GLY A C 1
ATOM 817 O O . GLY A 1 103 ? 11.671 -11.505 -18.303 1.00 57.09 103 GLY A O 1
ATOM 818 N N . VAL A 1 104 ? 9.808 -11.106 -17.121 1.00 65.88 104 VAL A N 1
ATOM 819 C CA . VAL A 1 104 ? 9.391 -9.904 -17.851 1.00 65.88 104 VAL A CA 1
ATOM 820 C C . VAL A 1 104 ? 10.042 -8.678 -17.214 1.00 65.88 104 VAL A C 1
ATOM 822 O O . VAL A 1 104 ? 9.967 -8.476 -16.002 1.00 65.88 104 VAL A O 1
ATOM 825 N N . ALA A 1 105 ? 10.673 -7.831 -18.033 1.00 67.62 105 ALA A N 1
ATOM 826 C CA . ALA A 1 105 ? 11.269 -6.592 -17.550 1.00 67.62 105 ALA A CA 1
ATOM 827 C C . ALA A 1 105 ? 10.204 -5.702 -16.890 1.00 67.62 105 ALA A C 1
ATOM 829 O O . ALA A 1 105 ? 9.178 -5.368 -17.488 1.00 67.62 105 ALA A O 1
ATOM 830 N N . ARG A 1 106 ? 10.464 -5.307 -15.642 1.00 78.56 106 ARG A N 1
ATOM 831 C CA . ARG A 1 106 ? 9.550 -4.478 -14.858 1.00 78.56 106 ARG A CA 1
ATOM 832 C C . ARG A 1 106 ? 9.330 -3.123 -15.531 1.00 78.56 106 ARG A C 1
ATOM 834 O O . ARG A 1 106 ? 10.292 -2.399 -15.807 1.00 78.56 106 ARG A O 1
ATOM 841 N N . ARG A 1 107 ? 8.059 -2.788 -15.761 1.00 81.44 107 ARG A N 1
ATOM 842 C CA . ARG A 1 107 ? 7.641 -1.521 -16.370 1.00 81.44 107 ARG A CA 1
ATOM 843 C C . ARG A 1 107 ? 7.729 -0.357 -15.379 1.00 81.44 107 ARG A C 1
ATOM 845 O O . ARG A 1 107 ? 7.591 -0.548 -14.170 1.00 81.44 107 ARG A O 1
ATOM 852 N N . SER A 1 108 ? 7.881 0.863 -15.882 1.00 83.94 108 SER A N 1
ATOM 853 C CA . SER A 1 108 ? 7.975 2.097 -15.097 1.00 83.94 108 SER A CA 1
ATOM 854 C C . SER A 1 108 ? 6.791 2.296 -14.151 1.00 83.94 108 SER A C 1
ATOM 856 O O . SER A 1 108 ? 6.978 2.695 -13.004 1.00 83.94 108 SER A O 1
ATOM 858 N N . ARG A 1 109 ? 5.578 1.947 -14.595 1.00 84.12 109 ARG A N 1
ATOM 859 C CA . ARG A 1 109 ? 4.350 2.014 -13.788 1.00 84.12 109 ARG A CA 1
ATOM 860 C C . ARG A 1 109 ? 4.439 1.198 -12.496 1.00 84.12 109 ARG A C 1
ATOM 862 O O . ARG A 1 109 ? 3.980 1.661 -11.461 1.00 84.12 109 ARG A O 1
ATOM 869 N N . SER A 1 110 ? 5.056 0.022 -12.551 1.00 85.81 110 SER A N 1
ATOM 870 C CA . SER A 1 110 ? 5.198 -0.865 -11.394 1.00 85.81 110 SER A CA 1
ATOM 871 C C . SER A 1 110 ? 6.115 -0.256 -10.326 1.00 85.81 110 SER A C 1
ATOM 873 O O . SER A 1 110 ? 5.784 -0.278 -9.144 1.00 85.81 110 SER A O 1
ATOM 875 N N . TYR A 1 111 ? 7.213 0.391 -10.735 1.00 89.44 111 TYR A N 1
ATOM 876 C CA . TYR A 1 111 ? 8.057 1.159 -9.813 1.00 89.44 111 TYR A CA 1
ATOM 877 C C . TYR A 1 111 ? 7.310 2.350 -9.200 1.00 89.44 111 TYR A C 1
ATOM 879 O O . TYR A 1 111 ? 7.467 2.637 -8.020 1.00 89.44 111 TYR A O 1
ATOM 887 N N . VAL A 1 112 ? 6.466 3.030 -9.985 1.00 88.75 112 VAL A N 1
ATOM 888 C CA . VAL A 1 112 ? 5.648 4.152 -9.494 1.00 88.75 112 VAL A CA 1
ATOM 889 C C . VAL A 1 112 ? 4.609 3.710 -8.468 1.00 88.75 112 VAL A C 1
ATOM 891 O O . VAL A 1 112 ? 4.382 4.430 -7.497 1.00 88.75 112 VAL A O 1
ATOM 894 N N . ASN A 1 113 ? 3.996 2.543 -8.653 1.00 89.19 113 ASN A N 1
ATOM 895 C CA . ASN A 1 113 ? 3.080 1.982 -7.664 1.00 89.19 113 ASN A CA 1
ATOM 896 C C . ASN A 1 113 ? 3.813 1.678 -6.353 1.00 89.19 113 ASN A C 1
ATOM 898 O O . ASN A 1 113 ? 3.380 2.123 -5.294 1.00 89.19 113 ASN A O 1
ATOM 902 N N . GLU A 1 114 ? 4.962 1.008 -6.431 1.00 91.25 114 GLU A N 1
ATOM 903 C CA . GLU A 1 114 ? 5.740 0.654 -5.244 1.00 91.25 114 GLU A CA 1
ATOM 904 C C . GLU A 1 114 ? 6.287 1.883 -4.501 1.00 91.25 114 GLU A C 1
ATOM 906 O O . GLU A 1 114 ? 6.306 1.895 -3.272 1.00 91.25 114 GLU A O 1
ATOM 911 N N . MET A 1 115 ? 6.637 2.966 -5.209 1.00 93.38 115 MET A N 1
ATOM 912 C CA . MET A 1 115 ? 6.972 4.245 -4.565 1.00 93.38 115 MET A CA 1
ATOM 913 C C . MET A 1 115 ? 5.840 4.726 -3.647 1.00 93.38 115 MET A C 1
ATOM 915 O O . MET A 1 115 ? 6.094 5.059 -2.493 1.00 93.38 115 MET A O 1
ATOM 919 N N . ARG A 1 116 ? 4.582 4.692 -4.107 1.00 93.81 116 ARG A N 1
ATOM 920 C CA . ARG A 1 116 ? 3.424 5.098 -3.284 1.00 93.81 116 ARG A CA 1
ATOM 921 C C . ARG A 1 116 ? 3.245 4.208 -2.054 1.00 93.81 116 ARG A C 1
ATOM 923 O O . ARG A 1 116 ? 2.809 4.681 -1.004 1.00 93.81 116 ARG A O 1
ATOM 930 N N . PHE A 1 117 ? 3.580 2.924 -2.173 1.00 95.19 117 PHE A N 1
ATOM 931 C CA . PHE A 1 117 ? 3.553 1.999 -1.043 1.00 95.19 117 PHE A CA 1
ATOM 932 C C . PHE A 1 117 ? 4.593 2.410 -0.001 1.00 95.19 117 PHE A C 1
ATOM 934 O O . PHE A 1 117 ? 4.246 2.565 1.166 1.00 95.19 117 PHE A O 1
ATOM 941 N N . TYR A 1 118 ? 5.833 2.686 -0.411 1.00 96.56 118 TYR A N 1
ATOM 942 C CA . TYR A 1 118 ? 6.881 3.141 0.506 1.00 96.56 118 TYR A CA 1
ATOM 943 C C . TYR A 1 118 ? 6.625 4.525 1.109 1.00 96.56 118 TYR A C 1
ATOM 945 O O . TYR A 1 118 ? 6.956 4.736 2.273 1.00 96.56 118 TYR A O 1
ATOM 953 N N . GLU A 1 119 ? 5.990 5.438 0.377 1.00 95.94 119 GLU A N 1
ATOM 954 C CA . GLU A 1 119 ? 5.530 6.723 0.920 1.00 95.94 119 GLU A CA 1
ATOM 955 C C . GLU A 1 119 ? 4.520 6.504 2.059 1.00 95.94 119 GLU A C 1
ATOM 957 O O . GLU A 1 119 ? 4.679 7.031 3.160 1.00 95.94 119 GLU A O 1
ATOM 962 N N . THR A 1 120 ? 3.531 5.634 1.836 1.00 95.81 120 THR A N 1
ATOM 963 C CA . THR A 1 120 ? 2.530 5.291 2.859 1.00 95.81 120 THR A CA 1
ATOM 964 C C . THR A 1 120 ? 3.164 4.545 4.040 1.00 95.81 120 THR A C 1
ATOM 966 O O . THR A 1 120 ? 2.830 4.801 5.198 1.00 95.81 120 THR A O 1
ATOM 969 N N . LEU A 1 121 ? 4.130 3.659 3.768 1.00 97.31 121 LEU A N 1
ATOM 970 C CA . LEU A 1 121 ? 4.893 2.941 4.790 1.00 97.31 121 LEU A CA 1
ATOM 971 C C . LEU A 1 121 ? 5.698 3.902 5.672 1.00 97.31 121 LEU A C 1
ATOM 973 O O . LEU A 1 121 ? 5.735 3.734 6.891 1.00 97.31 121 LEU A O 1
ATOM 977 N N . GLN A 1 122 ? 6.319 4.919 5.069 1.00 97.75 122 GLN A N 1
ATOM 978 C CA . GLN A 1 122 ? 7.033 5.963 5.795 1.00 97.75 122 GLN A CA 1
ATOM 979 C C . GLN A 1 122 ? 6.0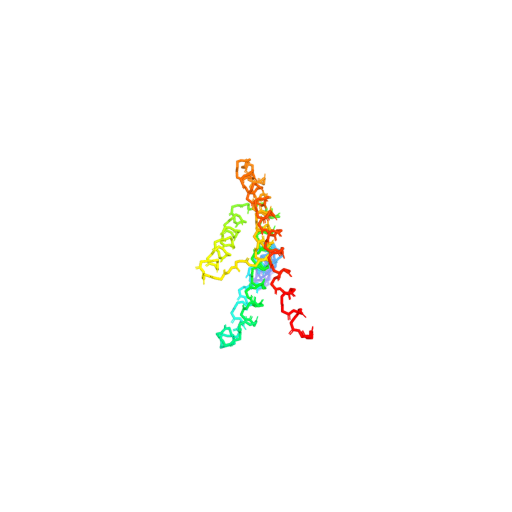86 6.688 6.756 1.00 97.75 122 GLN A C 1
ATOM 981 O O . GLN A 1 122 ? 6.409 6.794 7.938 1.00 97.75 122 GLN A O 1
ATOM 986 N N . SER A 1 123 ? 4.910 7.124 6.292 1.00 96.75 123 SER A N 1
ATOM 987 C CA . SER A 1 123 ? 3.917 7.783 7.154 1.00 96.75 123 SER A CA 1
ATOM 988 C C . SER A 1 123 ? 3.473 6.895 8.321 1.00 96.75 123 SER A C 1
ATOM 990 O O . SER A 1 123 ? 3.350 7.376 9.448 1.00 96.75 123 SER A O 1
ATOM 992 N N . ALA A 1 124 ? 3.289 5.591 8.092 1.00 96.69 124 ALA A N 1
ATOM 993 C CA . ALA A 1 124 ? 2.942 4.654 9.158 1.00 96.69 124 ALA A CA 1
ATOM 994 C C . ALA A 1 124 ? 4.074 4.498 10.195 1.00 96.69 124 ALA A C 1
ATOM 996 O O . ALA A 1 124 ? 3.817 4.506 11.401 1.00 96.69 124 ALA A O 1
ATOM 997 N N . TYR A 1 125 ? 5.338 4.425 9.761 1.00 97.81 125 TYR A N 1
ATOM 998 C CA . TYR A 1 125 ? 6.486 4.389 10.676 1.00 97.81 125 TYR A CA 1
ATOM 999 C C . TYR A 1 125 ? 6.675 5.699 11.454 1.00 97.81 125 TYR A C 1
ATOM 1001 O O . TYR A 1 125 ? 6.952 5.666 12.655 1.00 97.81 125 TYR A O 1
ATOM 1009 N N . GLU A 1 126 ? 6.475 6.855 10.818 1.00 96.62 126 GLU A N 1
ATOM 1010 C CA . GLU A 1 126 ? 6.518 8.170 11.477 1.00 96.62 126 GLU A CA 1
ATOM 1011 C C . GLU A 1 126 ? 5.432 8.304 12.554 1.00 96.62 126 GLU A C 1
ATOM 1013 O O . GLU A 1 126 ? 5.669 8.869 13.632 1.00 96.62 126 GLU A O 1
ATOM 1018 N N . LEU A 1 127 ? 4.249 7.740 12.298 1.00 95.19 127 LEU A N 1
ATOM 1019 C CA . LEU A 1 127 ? 3.171 7.661 13.277 1.00 95.19 127 LEU A CA 1
ATOM 1020 C C . LEU A 1 127 ? 3.556 6.764 14.461 1.00 95.19 127 LEU A C 1
ATOM 1022 O O . LEU A 1 127 ? 3.385 7.163 15.613 1.00 95.19 127 LEU A O 1
ATOM 1026 N N . LYS A 1 128 ? 4.178 5.613 14.178 1.00 95.38 128 LYS A N 1
ATOM 1027 C CA . LYS A 1 128 ? 4.718 4.673 15.174 1.00 95.38 128 LYS A CA 1
ATOM 1028 C C . LYS A 1 128 ? 5.935 5.206 15.946 1.00 95.38 128 LYS A C 1
ATOM 1030 O O . LYS A 1 128 ? 6.339 4.598 16.933 1.00 95.38 128 LYS A O 1
ATOM 1035 N N . LYS A 1 129 ? 6.511 6.341 15.533 1.00 96.50 129 LYS A N 1
ATOM 1036 C CA . LYS A 1 129 ? 7.777 6.888 16.065 1.00 96.50 129 LYS A CA 1
ATOM 1037 C C . LYS A 1 129 ? 8.978 5.963 15.835 1.00 96.50 129 LYS A C 1
ATOM 1039 O O . LYS A 1 129 ? 9.929 5.970 16.610 1.00 96.50 129 LYS A O 1
ATOM 1044 N N . ASP A 1 130 ? 8.948 5.194 14.750 1.00 97.06 130 ASP A N 1
ATOM 1045 C CA . ASP A 1 130 ? 10.070 4.375 14.290 1.00 97.06 130 ASP A CA 1
ATOM 1046 C C . ASP A 1 130 ? 10.877 5.137 13.227 1.00 97.06 130 ASP A C 1
ATOM 1048 O O . ASP A 1 130 ? 10.624 5.045 12.024 1.00 97.06 130 ASP A O 1
ATOM 1052 N N . GLU A 1 131 ? 11.858 5.922 13.677 1.00 96.69 131 GLU A N 1
ATOM 1053 C CA . GLU A 1 131 ? 12.703 6.734 12.790 1.00 96.69 131 GLU A CA 1
ATOM 1054 C C . GLU A 1 131 ? 13.538 5.883 11.823 1.00 96.69 131 GLU A C 1
ATOM 1056 O O . GLU A 1 131 ? 13.756 6.274 10.673 1.00 96.69 131 GLU A O 1
ATOM 1061 N N . ALA A 1 132 ? 13.993 4.706 12.265 1.00 97.44 132 ALA A N 1
ATOM 1062 C CA . ALA A 1 132 ? 14.781 3.801 11.437 1.00 97.44 132 ALA A CA 1
ATOM 1063 C C . ALA A 1 132 ? 13.923 3.201 10.315 1.00 97.44 132 ALA A C 1
ATOM 1065 O O . ALA A 1 132 ? 14.351 3.180 9.157 1.00 97.44 132 ALA A O 1
ATOM 1066 N N . GLY A 1 133 ? 12.700 2.772 10.642 1.00 96.88 133 GLY A N 1
ATOM 1067 C CA . GLY A 1 133 ? 11.709 2.305 9.675 1.00 96.88 133 GLY A CA 1
ATOM 1068 C C . GLY A 1 133 ? 11.347 3.384 8.655 1.00 96.88 133 GLY A C 1
ATOM 1069 O O . GLY A 1 133 ? 11.425 3.141 7.449 1.00 96.88 133 GLY A O 1
ATOM 1070 N N . ALA A 1 134 ? 11.045 4.601 9.120 1.00 96.88 134 ALA A N 1
ATOM 1071 C CA . ALA A 1 134 ? 10.706 5.731 8.254 1.00 96.88 134 ALA A CA 1
ATOM 1072 C C . ALA A 1 134 ? 11.853 6.090 7.296 1.00 96.88 134 ALA A C 1
ATOM 1074 O O . ALA A 1 134 ? 11.637 6.272 6.096 1.00 96.88 134 ALA A O 1
ATOM 1075 N N . LYS A 1 135 ? 13.094 6.131 7.799 1.00 97.75 135 LYS A N 1
ATOM 1076 C CA . LYS A 1 135 ? 14.279 6.388 6.972 1.00 97.75 135 LYS A CA 1
ATOM 1077 C C . LYS A 1 135 ? 14.470 5.307 5.909 1.00 97.75 135 LYS A C 1
ATOM 1079 O O . LYS A 1 135 ? 14.679 5.637 4.745 1.00 97.75 135 LYS A O 1
ATOM 1084 N N . LYS A 1 136 ? 14.350 4.031 6.284 1.00 97.56 136 LYS A N 1
ATOM 1085 C CA . LYS A 1 136 ? 14.489 2.907 5.350 1.00 97.56 136 LYS A CA 1
ATOM 1086 C C . LYS A 1 136 ? 13.412 2.930 4.261 1.00 97.56 136 LYS A C 1
ATOM 1088 O O . LYS A 1 136 ? 13.719 2.670 3.101 1.00 97.56 136 LYS A O 1
ATOM 1093 N N . ALA A 1 137 ? 12.168 3.256 4.617 1.00 96.69 137 ALA A N 1
ATOM 1094 C CA . ALA A 1 137 ? 11.081 3.402 3.652 1.00 96.69 137 ALA A CA 1
ATOM 1095 C C . ALA A 1 137 ? 11.362 4.537 2.650 1.00 96.69 137 ALA A C 1
ATOM 1097 O O . ALA A 1 137 ? 11.208 4.342 1.446 1.00 96.69 137 ALA A O 1
ATOM 1098 N N . ARG A 1 138 ? 11.871 5.680 3.127 1.00 96.88 138 ARG A N 1
ATOM 1099 C CA . ARG A 1 138 ? 12.283 6.800 2.267 1.00 96.88 138 ARG A CA 1
ATOM 1100 C C . ARG A 1 138 ? 13.430 6.431 1.322 1.00 96.88 138 ARG A C 1
ATOM 1102 O O . ARG A 1 138 ? 13.358 6.709 0.133 1.00 96.88 138 ARG A O 1
ATOM 1109 N N . GLU A 1 139 ? 14.466 5.763 1.825 1.00 97.12 139 GLU A N 1
ATOM 1110 C CA . GLU A 1 139 ? 15.590 5.304 0.995 1.00 97.12 139 GLU A CA 1
ATOM 1111 C C . GLU A 1 139 ? 15.128 4.334 -0.107 1.00 97.12 139 GLU A C 1
ATOM 1113 O O . GLU A 1 139 ? 15.590 4.420 -1.246 1.00 97.12 139 GLU A O 1
ATOM 1118 N N . ALA A 1 140 ? 14.188 3.435 0.207 1.00 95.44 140 ALA A N 1
ATOM 1119 C CA . ALA A 1 140 ? 13.595 2.532 -0.776 1.00 95.44 140 ALA A CA 1
ATOM 1120 C C . ALA A 1 140 ? 12.775 3.289 -1.833 1.00 95.44 140 ALA A C 1
ATOM 1122 O O . ALA A 1 140 ? 12.939 3.030 -3.028 1.00 95.44 140 ALA A O 1
ATOM 1123 N N . HIS A 1 141 ? 11.954 4.258 -1.414 1.00 95.19 141 HIS A N 1
ATOM 1124 C CA . HIS A 1 141 ? 11.234 5.158 -2.318 1.00 95.19 141 HIS A CA 1
ATOM 1125 C C . HIS A 1 141 ? 12.193 5.855 -3.297 1.00 95.19 141 HIS A C 1
ATOM 1127 O O . HIS A 1 141 ? 12.005 5.786 -4.514 1.00 95.19 141 HIS A O 1
ATOM 1133 N N . ASP A 1 142 ? 13.262 6.466 -2.788 1.00 94.81 142 ASP A N 1
ATOM 1134 C CA . ASP A 1 142 ? 14.219 7.205 -3.612 1.00 94.81 142 ASP A CA 1
ATOM 1135 C C . ASP A 1 142 ? 14.953 6.280 -4.593 1.00 94.81 142 ASP A C 1
ATOM 1137 O O . ASP A 1 142 ? 15.116 6.613 -5.768 1.00 94.81 142 ASP A O 1
ATOM 1141 N N . ALA A 1 143 ? 15.322 5.070 -4.166 1.00 94.12 143 ALA A N 1
ATOM 1142 C CA . ALA A 1 143 ? 15.916 4.072 -5.054 1.00 94.12 143 ALA A CA 1
ATOM 1143 C C . ALA A 1 143 ? 14.968 3.655 -6.196 1.00 94.12 143 ALA A C 1
ATOM 1145 O O . ALA A 1 143 ? 15.413 3.424 -7.326 1.00 94.12 143 ALA A O 1
ATOM 1146 N N . LEU A 1 144 ? 13.663 3.560 -5.929 1.00 92.94 144 LEU A N 1
ATOM 1147 C CA . LEU A 1 144 ? 12.653 3.248 -6.944 1.00 92.94 144 LEU A CA 1
ATOM 1148 C C . LEU A 1 144 ? 12.439 4.402 -7.925 1.00 92.94 144 LEU A C 1
ATOM 1150 O O . LEU A 1 144 ? 12.161 4.142 -9.096 1.00 92.94 144 LEU A O 1
ATOM 1154 N N . LEU A 1 145 ? 12.633 5.651 -7.498 1.00 91.81 145 LEU A N 1
ATOM 1155 C CA . LEU A 1 145 ? 12.535 6.824 -8.368 1.00 91.81 145 LEU A CA 1
ATOM 1156 C C . LEU A 1 145 ? 13.567 6.772 -9.500 1.00 91.81 145 LEU A C 1
ATOM 1158 O O . LEU A 1 145 ? 13.216 6.982 -10.666 1.00 91.81 145 LEU A O 1
ATOM 1162 N N . LEU A 1 146 ? 14.816 6.412 -9.185 1.00 92.44 146 LEU A N 1
ATOM 1163 C CA . LEU A 1 146 ? 15.855 6.213 -10.202 1.00 92.44 146 LEU A CA 1
ATOM 1164 C C . LEU A 1 146 ? 15.484 5.067 -11.155 1.00 92.44 146 LEU A C 1
ATOM 1166 O O . LEU A 1 146 ? 15.502 5.243 -12.375 1.00 92.44 146 LEU A O 1
ATOM 1170 N N . LYS A 1 147 ? 15.061 3.918 -10.612 1.00 90.38 147 LYS A N 1
ATOM 1171 C CA . LYS A 1 147 ? 14.647 2.753 -11.416 1.00 90.38 147 LYS A CA 1
ATOM 1172 C C . LYS A 1 147 ? 13.461 3.066 -12.332 1.00 90.38 147 LYS A C 1
ATOM 1174 O O . LYS A 1 147 ? 13.430 2.605 -13.474 1.00 90.38 147 LYS A O 1
ATOM 1179 N N . ALA A 1 148 ? 12.501 3.866 -11.867 1.00 89.44 148 ALA A N 1
ATOM 1180 C CA . ALA A 1 148 ? 11.361 4.306 -12.662 1.00 89.44 148 ALA A CA 1
ATOM 1181 C C . ALA A 1 148 ? 11.802 5.181 -13.845 1.00 89.44 148 ALA A C 1
ATOM 1183 O O . ALA A 1 148 ? 11.314 4.989 -14.960 1.00 89.44 148 ALA A O 1
ATOM 1184 N N . ALA A 1 149 ? 12.740 6.108 -13.633 1.00 89.69 149 ALA A N 1
ATOM 1185 C CA . ALA A 1 149 ? 13.279 6.966 -14.689 1.00 89.69 149 ALA A CA 1
ATOM 1186 C C . ALA A 1 149 ? 14.062 6.165 -15.748 1.00 89.69 149 ALA A C 1
ATOM 1188 O O . ALA A 1 149 ? 13.881 6.365 -16.955 1.00 89.69 149 ALA A O 1
ATOM 1189 N N . GLU A 1 150 ? 14.879 5.205 -15.310 1.00 89.62 150 GLU A N 1
ATOM 1190 C CA . GLU A 1 150 ? 15.583 4.277 -16.199 1.00 89.62 150 GLU A CA 1
ATOM 1191 C C . GLU A 1 150 ? 14.610 3.414 -17.008 1.00 89.62 150 GLU A C 1
ATOM 1193 O O . GLU A 1 150 ? 14.767 3.270 -18.223 1.00 89.62 150 GLU A O 1
ATOM 1198 N N . ALA A 1 151 ? 13.577 2.871 -16.356 1.00 88.81 151 ALA A N 1
ATOM 1199 C CA . ALA A 1 151 ? 12.553 2.067 -17.012 1.00 88.81 151 ALA A CA 1
ATOM 1200 C C . ALA A 1 151 ? 11.788 2.875 -18.067 1.00 88.81 151 ALA A C 1
ATOM 1202 O O . ALA A 1 151 ? 11.665 2.398 -19.191 1.00 88.81 151 ALA A O 1
ATOM 1203 N N . ARG A 1 152 ? 11.377 4.117 -17.762 1.00 89.12 152 ARG A N 1
ATOM 1204 C CA . ARG A 1 152 ? 10.740 5.015 -18.747 1.00 89.12 152 ARG A CA 1
ATOM 1205 C C . ARG A 1 152 ? 11.633 5.251 -19.956 1.00 89.12 152 ARG A C 1
ATOM 1207 O O . ARG A 1 152 ? 11.177 5.173 -21.088 1.00 89.12 152 ARG A O 1
ATOM 1214 N N . THR A 1 153 ? 12.921 5.491 -19.724 1.00 88.31 153 THR A N 1
ATOM 1215 C CA . THR A 1 153 ? 13.881 5.719 -20.811 1.00 88.31 153 THR A CA 1
ATOM 1216 C C . THR A 1 153 ? 14.026 4.482 -21.703 1.00 88.31 153 THR A C 1
ATOM 1218 O O . THR A 1 153 ? 14.128 4.615 -22.922 1.00 88.31 153 THR A O 1
ATOM 1221 N N . ARG A 1 154 ? 14.033 3.272 -21.124 1.00 87.38 154 ARG A N 1
ATOM 1222 C CA . ARG A 1 154 ? 14.045 2.017 -21.896 1.00 87.38 154 ARG A CA 1
ATOM 1223 C C . ARG A 1 154 ? 12.754 1.831 -22.689 1.00 87.38 154 ARG A C 1
ATOM 1225 O O . ARG A 1 154 ? 12.832 1.569 -23.883 1.00 87.38 154 ARG A O 1
ATOM 1232 N N . GLU A 1 155 ? 11.605 2.036 -22.054 1.00 86.38 155 GLU A N 1
ATOM 1233 C CA . GLU A 1 155 ? 10.281 1.931 -22.681 1.00 86.38 155 GLU A CA 1
ATOM 1234 C C . GLU A 1 155 ? 10.148 2.873 -23.878 1.00 86.38 155 GLU A C 1
ATOM 1236 O O . GLU A 1 155 ? 9.829 2.420 -24.972 1.00 86.38 155 GLU A O 1
ATOM 1241 N N . SER A 1 156 ? 10.514 4.150 -23.733 1.00 83.81 156 SER A N 1
ATOM 1242 C CA . SER A 1 156 ? 10.463 5.105 -24.848 1.00 83.81 156 SER A CA 1
ATOM 1243 C C . SER A 1 156 ? 11.390 4.724 -26.009 1.00 83.81 156 SER A C 1
ATOM 1245 O O . SER A 1 156 ? 11.081 5.005 -27.165 1.00 83.81 156 SER A O 1
ATOM 1247 N N . ARG A 1 157 ? 12.528 4.066 -25.737 1.00 83.06 157 ARG A N 1
ATOM 1248 C CA . ARG A 1 157 ? 13.420 3.545 -26.790 1.00 83.06 157 ARG A CA 1
ATOM 1249 C C . ARG A 1 157 ? 12.835 2.319 -27.490 1.00 83.06 157 ARG A C 1
ATOM 1251 O O . ARG A 1 157 ? 13.076 2.147 -28.680 1.00 83.06 157 ARG A O 1
ATOM 1258 N N . GLU A 1 158 ? 12.122 1.458 -26.773 1.00 80.56 158 GLU A N 1
ATOM 1259 C CA . GLU A 1 158 ? 11.418 0.305 -27.346 1.00 80.56 158 GLU A CA 1
ATOM 1260 C C . GLU A 1 158 ? 10.240 0.763 -28.212 1.00 80.56 158 GLU A C 1
ATOM 1262 O O . GLU A 1 158 ? 10.137 0.360 -29.366 1.00 80.56 158 GLU A O 1
ATOM 1267 N N . GLU A 1 159 ? 9.415 1.681 -27.711 1.00 73.25 159 GLU A N 1
ATOM 1268 C CA . GLU A 1 159 ? 8.292 2.263 -28.454 1.00 73.25 159 GLU A CA 1
ATOM 1269 C C . GLU A 1 159 ? 8.774 3.023 -29.696 1.00 73.25 159 GLU A C 1
ATOM 1271 O O . GLU A 1 159 ? 8.261 2.803 -30.792 1.00 73.25 159 GLU A O 1
ATOM 1276 N N . GLY A 1 160 ? 9.833 3.831 -29.572 1.00 66.56 160 GLY A N 1
ATOM 1277 C CA . GLY A 1 160 ? 10.436 4.545 -30.702 1.00 66.56 160 GLY A CA 1
ATOM 1278 C C . GLY A 1 160 ? 10.971 3.626 -31.810 1.00 66.56 160 GLY A C 1
ATOM 1279 O O . GLY A 1 160 ? 10.917 3.993 -32.983 1.00 66.56 160 GLY A O 1
ATOM 1280 N N . LYS A 1 161 ? 11.421 2.406 -31.478 1.00 59.84 161 LYS A N 1
ATOM 1281 C CA . LYS A 1 161 ? 11.816 1.391 -32.475 1.00 59.84 161 LYS A CA 1
ATOM 1282 C C . LYS A 1 161 ? 10.626 0.820 -33.245 1.00 59.84 161 LYS A C 1
ATOM 1284 O O . LYS A 1 161 ? 10.794 0.438 -34.398 1.00 59.84 161 LYS A O 1
ATOM 1289 N N . HIS A 1 162 ? 9.446 0.764 -32.632 1.00 53.88 162 HIS A N 1
ATOM 1290 C CA . HIS A 1 162 ? 8.233 0.244 -33.263 1.00 53.88 162 HIS A CA 1
ATOM 1291 C C . HIS A 1 162 ? 7.475 1.293 -34.091 1.00 53.88 162 HIS A C 1
ATOM 1293 O O . HIS A 1 162 ? 6.696 0.917 -34.961 1.00 53.88 162 HIS A O 1
ATOM 1299 N N . VAL A 1 163 ? 7.728 2.589 -33.873 1.00 55.06 163 VAL A N 1
ATOM 1300 C CA . VAL A 1 163 ? 7.162 3.679 -34.696 1.00 55.06 163 VAL A CA 1
ATOM 1301 C C . VAL A 1 163 ? 8.046 4.013 -35.911 1.00 55.06 163 VAL A C 1
ATOM 1303 O O . VAL A 1 163 ? 7.545 4.485 -36.925 1.00 55.06 163 VAL A O 1
ATOM 1306 N N . GLY A 1 164 ? 9.354 3.735 -35.847 1.00 49.28 164 GLY A N 1
ATOM 1307 C CA . GLY A 1 164 ? 10.331 4.140 -36.867 1.00 49.28 164 GLY A CA 1
ATOM 1308 C C . GLY A 1 164 ? 10.636 3.148 -37.999 1.00 49.28 164 GLY A C 1
ATOM 1309 O O . GLY A 1 164 ? 11.585 3.399 -38.731 1.00 49.28 164 GLY A O 1
ATOM 1310 N N . SER A 1 165 ? 9.911 2.029 -38.156 1.00 46.06 165 SER A N 1
ATOM 1311 C CA . SER A 1 165 ? 10.175 1.046 -39.234 1.00 46.06 165 SER A CA 1
ATOM 1312 C C . SER A 1 165 ? 9.062 0.926 -40.286 1.00 46.06 165 SER A C 1
ATOM 1314 O O . SER A 1 165 ? 8.879 -0.140 -40.878 1.00 46.06 165 SER A O 1
ATOM 1316 N N . ALA A 1 166 ? 8.312 2.001 -40.525 1.00 51.56 166 ALA A N 1
ATOM 1317 C CA . ALA A 1 166 ? 7.420 2.115 -41.676 1.00 51.56 166 ALA A CA 1
ATOM 1318 C C . ALA A 1 166 ? 7.857 3.303 -42.555 1.00 51.56 166 ALA A C 1
ATOM 1320 O O . ALA A 1 166 ? 7.490 4.440 -42.272 1.00 51.56 166 ALA A O 1
ATOM 1321 N N . GLY A 1 167 ? 8.629 3.000 -43.609 1.00 48.38 167 GLY A N 1
ATOM 1322 C CA . GLY A 1 167 ? 9.135 3.929 -44.638 1.00 48.38 167 GLY A CA 1
ATOM 1323 C C . GLY A 1 167 ? 10.538 4.449 -44.302 1.00 48.38 167 GLY A C 1
ATOM 1324 O O . GLY A 1 167 ? 10.714 5.057 -43.252 1.00 48.38 167 GLY A O 1
ATOM 1325 N N . 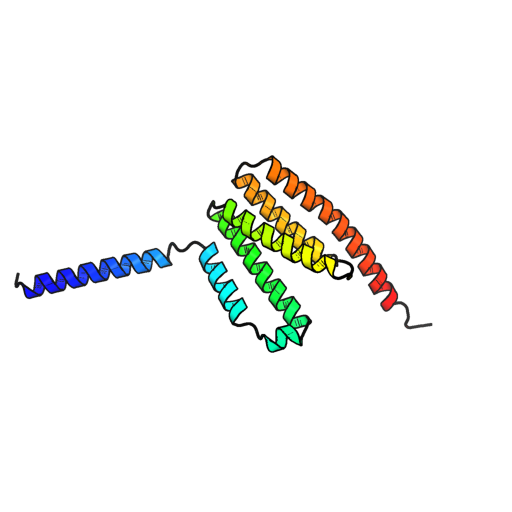ASP A 1 168 ? 11.601 4.200 -45.068 1.00 39.72 168 ASP A N 1
ATOM 1326 C CA . ASP A 1 168 ? 11.746 3.862 -46.496 1.00 39.72 168 ASP A CA 1
ATOM 1327 C C . ASP A 1 168 ? 12.768 2.734 -46.736 1.00 39.72 168 ASP A C 1
ATOM 1329 O O . ASP A 1 168 ? 13.739 2.625 -45.948 1.00 39.72 168 ASP A O 1
#

Radius of gyration: 24.6 Å; chains: 1; bounding box: 67×25×83 Å

Foldseek 3Di:
DDPVVVVVVVVVVVVVVVVVVVVVCVVPPQPLVVLVVVLVVLVVPDDPVCCVVPVVSVVVSVVVSLVSLQVSLVSCLVVLNLVSSLVSLVVSLVVLVVVCVPPDHDALVSLVSNLSSLVSQLSSCVSVVNPVSNVVSVVSSVVSVVVSVVRVVVVVVVVVVVVPPDDD